Protein AF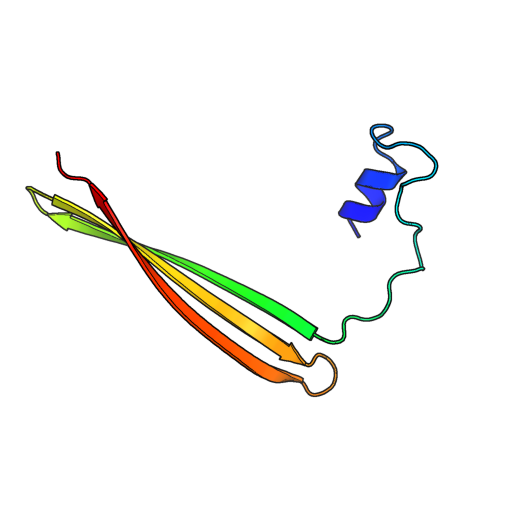-A0A3C0KG28-F1 (afdb_monomer_lite)

Secondary structure (DSSP, 8-state):
-HHHHHHHHSS-S-TTTSPPTT-PPPPSEEEEEEEEEEEEE-SS-EEEEEEEEEEEEETTT--EEEEEEEEEEEEE--

Radius of gyration: 20.32 Å; chains: 1; bounding box: 37×40×49 Å

pLDDT: mean 87.97, std 8.22, range [58.81, 97.62]

Structure (mmCIF, N/CA/C/O backbone):
data_AF-A0A3C0KG28-F1
#
_entry.id   AF-A0A3C0KG28-F1
#
loop_
_atom_site.group_PDB
_atom_site.id
_atom_site.type_symbol
_atom_site.label_atom_id
_atom_site.label_alt_id
_atom_site.label_comp_id
_atom_site.label_asym_id
_atom_site.label_entity_id
_atom_site.label_seq_id
_atom_site.pdbx_PDB_ins_code
_atom_site.Cartn_x
_atom_site.Cartn_y
_atom_site.Cartn_z
_atom_site.occupancy
_atom_site.B_iso_or_equiv
_atom_site.auth_seq_id
_atom_site.auth_comp_id
_atom_site.auth_asym_id
_atom_site.auth_atom_id
_atom_site.pdbx_PDB_model_num
ATOM 1 N N . VAL A 1 1 ? -0.116 10.233 13.977 1.00 67.75 1 VAL A N 1
ATOM 2 C CA . VAL A 1 1 ? -0.063 11.273 15.038 1.00 67.75 1 VAL A CA 1
ATOM 3 C C . VAL A 1 1 ? 0.402 12.609 14.474 1.00 67.75 1 VAL A C 1
ATOM 5 O O . VAL A 1 1 ? -0.277 13.597 14.717 1.00 67.75 1 VAL A O 1
ATOM 8 N N . ASP A 1 2 ? 1.459 12.623 13.656 1.00 83.94 2 ASP A N 1
ATOM 9 C CA . ASP A 1 2 ? 1.996 13.834 13.010 1.00 83.94 2 ASP A CA 1
ATOM 10 C C . ASP A 1 2 ? 0.936 14.652 12.239 1.00 83.94 2 ASP A C 1
ATOM 12 O O . ASP A 1 2 ? 0.778 15.850 12.444 1.00 83.94 2 ASP A O 1
ATOM 16 N N . GLU A 1 3 ? 0.077 13.983 11.465 1.00 85.00 3 GLU A N 1
ATOM 17 C CA . GLU A 1 3 ? -1.026 14.634 10.742 1.00 85.00 3 GLU A CA 1
ATOM 18 C C . GLU A 1 3 ? -2.041 15.340 11.667 1.00 85.00 3 GLU A C 1
ATOM 20 O O . GLU A 1 3 ? -2.478 16.456 11.384 1.00 85.00 3 GLU A O 1
ATOM 25 N N . LEU A 1 4 ? -2.387 14.729 12.807 1.00 85.81 4 LEU A N 1
ATOM 26 C CA . LEU A 1 4 ? -3.293 15.336 13.789 1.00 85.81 4 LEU A CA 1
ATOM 27 C C . LEU A 1 4 ? -2.651 16.554 14.455 1.00 85.81 4 LEU A C 1
ATOM 29 O O . LEU A 1 4 ? -3.329 17.557 14.672 1.00 85.81 4 LEU A O 1
ATOM 33 N N . GLN A 1 5 ? -1.356 16.488 14.771 1.00 86.00 5 GLN A N 1
ATOM 34 C CA . GLN A 1 5 ? -0.626 17.627 15.325 1.00 86.00 5 GLN A CA 1
ATOM 35 C C . GLN A 1 5 ? -0.533 18.758 14.302 1.00 86.00 5 GLN A C 1
ATOM 37 O O . GLN A 1 5 ? -0.873 19.892 14.632 1.00 86.00 5 GLN A O 1
ATOM 42 N N . ARG A 1 6 ? -0.204 18.457 13.041 1.00 87.44 6 ARG A N 1
ATOM 43 C CA . ARG A 1 6 ? -0.171 19.447 11.959 1.00 87.44 6 ARG A CA 1
ATOM 44 C C . ARG A 1 6 ? -1.509 20.159 11.802 1.00 87.44 6 ARG A C 1
ATOM 46 O O . ARG A 1 6 ? -1.542 21.386 11.745 1.00 87.44 6 ARG A O 1
ATOM 53 N N . GLN A 1 7 ? -2.615 19.420 11.761 1.00 86.44 7 GLN A N 1
ATOM 54 C CA . GLN A 1 7 ? -3.943 20.021 11.628 1.00 86.44 7 GLN A CA 1
ATOM 55 C C . GLN A 1 7 ? -4.302 20.911 12.821 1.00 86.44 7 GLN A C 1
ATOM 57 O O . GLN A 1 7 ? -4.806 22.013 12.626 1.00 86.44 7 GLN A O 1
ATOM 62 N N . ASN A 1 8 ? -4.010 20.463 14.046 1.00 84.81 8 ASN A N 1
ATOM 63 C CA . ASN A 1 8 ? -4.404 21.179 15.259 1.00 84.81 8 ASN A CA 1
ATOM 64 C C . ASN A 1 8 ? -3.447 22.318 15.662 1.00 84.81 8 ASN A C 1
ATOM 66 O O . ASN A 1 8 ? -3.865 23.202 16.403 1.00 84.81 8 ASN A O 1
ATOM 70 N N . GLN A 1 9 ? -2.192 22.324 15.196 1.00 85.69 9 GLN A N 1
ATOM 71 C CA . GLN A 1 9 ? -1.162 23.276 15.648 1.00 85.69 9 GLN A CA 1
ATOM 72 C C . GLN A 1 9 ? -0.619 24.204 14.553 1.00 85.69 9 GLN A C 1
ATOM 74 O O . GLN A 1 9 ? -0.028 25.227 14.882 1.00 85.69 9 GLN A O 1
ATOM 79 N N . SER A 1 10 ? -0.812 23.906 13.261 1.00 86.19 10 SER A N 1
ATOM 80 C CA . SER A 1 10 ? -0.245 24.744 12.184 1.00 86.19 10 SER A CA 1
ATOM 81 C C . SER A 1 10 ? -0.941 26.095 11.990 1.00 86.19 10 SER A C 1
ATOM 83 O O . SER A 1 10 ? -0.402 26.954 11.301 1.00 86.19 10 SER A O 1
ATOM 85 N N . GLY A 1 11 ? -2.153 26.284 12.523 1.00 84.38 11 GLY A N 1
ATOM 86 C CA . GLY A 1 11 ? -2.961 27.487 12.278 1.00 84.38 11 GLY A CA 1
ATOM 87 C C . GLY A 1 11 ? -3.459 27.641 10.830 1.00 84.38 11 GLY A C 1
ATOM 88 O O . GLY A 1 11 ? -4.126 28.622 10.519 1.00 84.38 11 GLY A O 1
ATOM 89 N N . LEU A 1 12 ? -3.170 26.675 9.946 1.00 87.88 12 LEU A N 1
ATOM 90 C CA . LEU A 1 12 ? -3.543 26.699 8.524 1.00 87.88 12 LEU A CA 1
ATOM 91 C C . LEU A 1 12 ? -4.951 26.141 8.251 1.00 87.88 12 LEU A C 1
ATOM 93 O O . LEU A 1 12 ? -5.477 26.297 7.150 1.00 87.88 12 LEU A O 1
ATOM 97 N N . TYR A 1 13 ? -5.562 25.470 9.231 1.00 85.94 13 TYR A N 1
ATOM 98 C CA . TYR A 1 13 ? -6.844 24.777 9.090 1.00 85.94 13 TYR A CA 1
ATOM 99 C C . TYR A 1 13 ? -7.961 25.532 9.818 1.00 85.94 13 TYR A C 1
ATOM 101 O O . TYR A 1 13 ? -7.746 26.127 10.874 1.00 85.94 13 TYR A O 1
ATOM 109 N N . LYS A 1 14 ? -9.185 25.490 9.273 1.00 87.25 14 LYS A N 1
ATOM 110 C CA . LYS A 1 14 ? -10.360 26.103 9.911 1.00 87.25 14 LYS A CA 1
ATOM 111 C C . LYS A 1 14 ? -10.628 25.435 11.265 1.00 87.25 14 LYS A C 1
ATOM 113 O O . LYS A 1 14 ? -10.740 24.215 11.353 1.00 87.25 14 LYS A O 1
ATOM 118 N N . GLN A 1 15 ? -10.811 26.243 12.306 1.00 72.62 15 GLN A N 1
ATOM 119 C CA . GLN A 1 15 ? -10.786 25.824 13.718 1.00 72.62 15 GLN A CA 1
ATOM 120 C C . GLN A 1 15 ? -11.955 24.919 14.180 1.00 72.62 15 GLN A C 1
ATOM 122 O O . GLN A 1 15 ? -12.031 24.558 15.347 1.00 72.62 15 GLN A O 1
ATOM 127 N N . GLY A 1 16 ? -12.853 24.511 13.280 1.00 81.25 16 GLY A N 1
ATOM 128 C CA . GLY A 1 16 ? -13.925 23.539 13.545 1.00 81.25 16 GLY A CA 1
ATOM 129 C C . GLY A 1 16 ? -13.896 22.304 12.641 1.00 81.25 16 GLY A C 1
ATOM 130 O O . GLY A 1 16 ? -14.740 21.427 12.791 1.00 81.25 16 GLY A O 1
ATOM 131 N N . THR A 1 17 ? -12.955 22.235 11.695 1.00 83.25 17 THR A N 1
ATOM 132 C CA . THR A 1 17 ? -12.858 21.138 10.718 1.00 83.25 17 THR A CA 1
ATOM 133 C C . THR A 1 17 ? -11.677 20.211 10.987 1.00 83.25 17 THR A C 1
ATOM 135 O O . THR A 1 17 ? -11.491 19.244 10.254 1.00 83.25 17 THR A O 1
ATOM 138 N N . THR A 1 18 ? -10.845 20.512 11.986 1.00 87.12 18 THR A N 1
ATOM 139 C CA . THR A 1 18 ? -9.695 19.679 12.343 1.00 87.12 18 THR A CA 1
ATOM 140 C C . THR A 1 18 ? -10.154 18.412 13.055 1.00 87.12 18 THR A C 1
ATOM 142 O O . THR A 1 18 ? -11.095 18.419 13.855 1.00 87.12 18 THR A O 1
ATOM 145 N N . ALA A 1 19 ? -9.482 17.299 12.770 1.00 85.94 19 ALA A N 1
ATOM 146 C CA . ALA A 1 19 ? -9.753 16.053 13.468 1.00 85.94 19 ALA A CA 1
ATOM 147 C C . ALA A 1 19 ? -9.332 16.161 14.946 1.00 85.94 19 ALA A C 1
ATOM 149 O O . ALA A 1 19 ? -8.224 16.603 15.269 1.00 85.94 19 ALA A O 1
ATOM 150 N N . LYS A 1 20 ? -10.223 15.742 15.853 1.00 82.94 20 LYS A N 1
ATOM 151 C CA . LYS A 1 20 ? -9.978 15.768 17.301 1.00 82.94 20 LYS A CA 1
ATOM 152 C C . LYS A 1 20 ? -9.080 14.607 17.725 1.00 82.94 20 LYS A C 1
ATOM 154 O O . LYS A 1 20 ? -9.252 13.471 17.284 1.00 82.94 20 LYS A O 1
ATOM 159 N N . VAL A 1 21 ? -8.153 14.887 18.637 1.00 82.44 21 VAL A N 1
ATOM 160 C CA . VAL A 1 21 ? -7.298 13.865 19.256 1.00 82.44 21 VAL A CA 1
ATOM 161 C C . VAL A 1 21 ? -8.148 12.923 20.122 1.00 82.44 21 VAL A C 1
ATOM 163 O O . VAL A 1 21 ? -9.104 13.356 20.763 1.00 82.44 21 VAL A O 1
ATOM 166 N N . GLY A 1 22 ? -7.810 11.629 20.131 1.00 82.00 22 GLY A N 1
ATOM 167 C CA . GLY A 1 22 ? -8.475 10.612 20.959 1.00 82.00 22 GLY A CA 1
ATOM 168 C C . GLY A 1 22 ? -9.772 10.033 20.381 1.00 82.00 22 GLY A C 1
ATOM 169 O O . GLY A 1 22 ? -10.403 9.216 21.036 1.00 82.00 22 GLY A O 1
ATOM 170 N N . GLN A 1 23 ? -10.165 10.429 19.166 1.00 83.81 23 GLN A N 1
ATOM 171 C CA . GLN A 1 23 ? -11.358 9.913 18.473 1.00 83.81 23 GLN A CA 1
ATOM 172 C C . GLN A 1 23 ? -11.019 8.923 17.344 1.00 83.81 23 GLN A C 1
ATOM 174 O O . GLN A 1 23 ? -11.890 8.533 16.570 1.00 83.81 23 GLN A O 1
ATOM 179 N N . MET A 1 24 ? -9.748 8.529 17.207 1.00 82.25 24 MET A N 1
ATOM 180 C CA . MET A 1 24 ? -9.348 7.537 16.208 1.00 82.25 24 MET A CA 1
ATOM 181 C C . MET A 1 24 ? -9.889 6.162 16.604 1.00 82.25 24 MET A C 1
ATOM 183 O O . MET A 1 24 ? -9.632 5.687 17.707 1.00 82.25 24 MET A O 1
ATOM 187 N N . THR A 1 25 ? -10.617 5.520 15.693 1.00 87.12 25 THR A N 1
ATOM 188 C CA . THR A 1 25 ? -10.990 4.108 15.836 1.00 87.12 25 THR A CA 1
ATOM 189 C C . THR A 1 25 ? -9.793 3.234 15.475 1.00 87.12 25 THR A C 1
ATOM 191 O O . THR A 1 25 ? -9.005 3.599 14.598 1.00 87.12 25 THR A O 1
ATOM 194 N N . ALA A 1 26 ? -9.645 2.090 16.147 1.00 87.19 26 ALA A N 1
ATOM 195 C CA . ALA A 1 26 ? -8.628 1.109 15.788 1.00 87.19 26 ALA A CA 1
ATOM 196 C C . ALA A 1 26 ? -8.799 0.674 14.322 1.00 87.19 26 ALA A C 1
ATOM 198 O O . ALA A 1 26 ? -9.919 0.474 13.848 1.00 87.19 26 ALA A O 1
ATOM 199 N N . ALA A 1 27 ? -7.688 0.557 13.595 1.00 90.62 27 ALA A N 1
ATOM 200 C CA . ALA A 1 27 ? -7.720 0.109 12.211 1.00 90.62 27 ALA A CA 1
ATOM 201 C C . ALA A 1 27 ? -8.132 -1.367 12.158 1.00 90.62 27 ALA A C 1
ATOM 203 O O . ALA A 1 27 ? -7.528 -2.194 12.836 1.00 90.62 27 ALA A O 1
ATOM 204 N N . LYS A 1 28 ? -9.141 -1.694 11.342 1.00 92.75 28 LYS A N 1
ATOM 205 C CA . LYS A 1 28 ? -9.491 -3.091 11.046 1.00 92.75 28 LYS A CA 1
ATOM 206 C C . LYS A 1 28 ? -8.516 -3.710 10.043 1.00 92.75 28 LYS A C 1
ATOM 208 O O . LYS A 1 28 ? -8.111 -4.851 10.207 1.00 92.75 28 LYS A O 1
ATOM 213 N N . TYR A 1 29 ? -8.117 -2.930 9.039 1.00 95.56 29 TYR A N 1
ATOM 214 C CA . TYR A 1 29 ? -7.162 -3.350 8.022 1.00 95.56 29 TYR A CA 1
ATOM 215 C C . TYR A 1 29 ? -5.963 -2.405 7.969 1.00 95.56 29 TYR A C 1
ATOM 217 O O . TYR A 1 29 ? -6.119 -1.192 8.138 1.00 95.56 29 TYR A O 1
ATOM 225 N N . SER A 1 30 ? -4.782 -2.955 7.699 1.00 95.12 30 SER A N 1
ATOM 226 C CA . SER A 1 30 ? -3.559 -2.207 7.400 1.00 95.12 30 SER A CA 1
ATOM 227 C C . SER A 1 30 ? -3.143 -2.477 5.961 1.00 95.12 30 SER A C 1
ATOM 229 O O . SER A 1 30 ? -3.187 -3.619 5.518 1.00 95.12 30 SER A O 1
ATOM 231 N N . MET A 1 31 ? -2.742 -1.443 5.223 1.00 96.31 31 MET A N 1
ATOM 232 C CA . MET A 1 31 ? -2.243 -1.591 3.858 1.00 96.31 31 MET A CA 1
ATOM 233 C C . MET A 1 31 ? -0.756 -1.261 3.811 1.00 96.31 31 MET A C 1
ATOM 235 O O . MET A 1 31 ? -0.352 -0.149 4.150 1.00 96.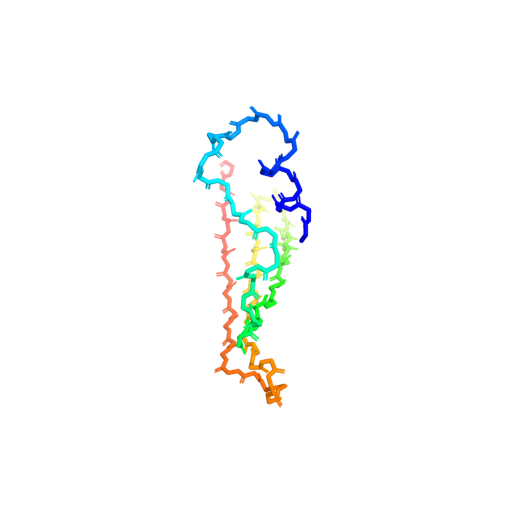31 31 MET A O 1
ATOM 239 N N . GLU A 1 32 ? 0.040 -2.214 3.345 1.00 95.88 32 GLU A N 1
ATOM 240 C CA . GLU A 1 32 ? 1.474 -2.064 3.126 1.00 95.88 32 GLU A CA 1
ATOM 241 C C . GLU A 1 32 ? 1.771 -2.100 1.631 1.00 95.88 32 GLU A C 1
ATOM 243 O O . GLU A 1 32 ? 1.184 -2.886 0.884 1.00 95.88 32 GLU A O 1
ATOM 248 N N . GLY A 1 33 ? 2.679 -1.233 1.186 1.00 95.81 33 GLY A N 1
ATOM 249 C CA . GLY A 1 33 ? 3.022 -1.103 -0.221 1.00 95.81 33 GLY A CA 1
ATOM 250 C C . GLY A 1 33 ? 4.519 -1.025 -0.457 1.00 95.81 33 GLY A C 1
ATOM 251 O O . GLY A 1 33 ? 5.234 -0.344 0.275 1.00 95.81 33 GLY A O 1
ATOM 252 N N . GLU A 1 34 ? 4.973 -1.679 -1.522 1.00 95.19 34 GLU A N 1
ATOM 253 C CA . GLU A 1 34 ? 6.336 -1.584 -2.032 1.00 95.19 34 GLU A CA 1
ATOM 254 C C . GLU A 1 34 ? 6.312 -1.047 -3.466 1.00 95.19 34 GLU A C 1
ATOM 256 O O . GLU A 1 34 ? 5.573 -1.540 -4.321 1.00 95.19 34 GLU A O 1
ATOM 261 N N . LEU A 1 35 ? 7.134 -0.028 -3.732 1.00 92.94 35 LEU A N 1
ATOM 262 C CA . LEU A 1 35 ? 7.358 0.511 -5.070 1.00 92.94 35 LEU A CA 1
ATOM 263 C C . LEU A 1 35 ? 8.830 0.351 -5.446 1.00 92.94 35 LEU A C 1
ATOM 265 O O . LEU A 1 35 ? 9.693 1.059 -4.925 1.00 92.94 35 LEU A O 1
ATOM 269 N N . THR A 1 36 ? 9.108 -0.525 -6.405 1.00 93.88 36 THR A N 1
ATOM 270 C CA . THR A 1 36 ? 10.459 -0.757 -6.922 1.00 93.88 36 THR A CA 1
ATOM 271 C C . THR A 1 36 ? 10.589 -0.185 -8.331 1.00 93.88 36 THR A C 1
ATOM 273 O O . THR A 1 36 ? 9.730 -0.402 -9.184 1.00 93.88 36 THR A O 1
ATOM 276 N N . SER A 1 37 ? 11.685 0.524 -8.602 1.00 91.88 37 SER A N 1
ATOM 277 C CA . SER A 1 37 ? 12.045 0.969 -9.953 1.00 91.88 37 SER A CA 1
ATOM 278 C C . SER A 1 37 ? 13.116 0.055 -10.534 1.00 91.88 37 SER A C 1
ATOM 280 O O . SER A 1 37 ? 14.125 -0.220 -9.885 1.00 91.88 37 SER A O 1
ATOM 282 N N . ILE A 1 38 ? 12.916 -0.390 -11.769 1.00 88.12 38 ILE A N 1
ATOM 283 C CA . ILE A 1 38 ? 13.861 -1.213 -12.517 1.00 88.12 38 ILE A CA 1
ATOM 284 C C . ILE A 1 38 ? 14.174 -0.479 -13.818 1.00 88.12 38 ILE A C 1
ATOM 286 O O . ILE A 1 38 ? 13.327 -0.349 -14.702 1.00 88.12 38 ILE A O 1
ATOM 290 N N . VAL A 1 39 ? 15.406 0.006 -13.951 1.00 89.00 39 VAL A N 1
ATOM 291 C CA . VAL A 1 39 ? 15.869 0.695 -15.161 1.00 89.00 39 VAL A CA 1
ATOM 292 C C . VAL A 1 39 ? 16.667 -0.283 -16.014 1.00 89.00 39 VAL A C 1
ATOM 294 O O . VAL A 1 39 ? 17.674 -0.823 -15.563 1.00 89.00 39 VAL A O 1
ATOM 297 N N . LYS A 1 40 ? 16.236 -0.491 -17.260 1.00 85.56 40 LYS A N 1
ATOM 298 C CA . LYS A 1 40 ? 16.973 -1.257 -18.272 1.00 85.56 40 LYS A CA 1
ATOM 299 C C . LYS A 1 40 ? 17.408 -0.303 -19.381 1.00 85.56 40 LYS A C 1
ATOM 301 O O . LYS A 1 40 ? 16.574 0.366 -19.986 1.00 85.56 40 LYS A O 1
ATOM 306 N N . GLN A 1 41 ? 18.708 -0.220 -19.648 1.00 85.25 41 GLN A N 1
ATOM 307 C CA . GLN A 1 41 ? 19.262 0.698 -20.646 1.00 85.25 41 GLN A CA 1
ATOM 308 C C . GLN A 1 41 ? 20.188 -0.038 -21.615 1.00 85.25 41 GLN A C 1
ATOM 310 O O . GLN A 1 41 ? 21.022 -0.837 -21.198 1.00 85.25 41 GLN A O 1
ATOM 315 N N . ASN A 1 42 ? 20.053 0.272 -22.904 1.00 84.19 42 ASN A N 1
ATOM 316 C CA . ASN A 1 42 ? 21.008 -0.078 -23.954 1.00 84.19 42 ASN A CA 1
ATOM 317 C C . ASN A 1 42 ? 21.366 1.179 -24.780 1.00 84.19 42 ASN A C 1
ATOM 319 O O . ASN A 1 42 ? 20.901 2.280 -24.476 1.00 84.19 42 ASN A O 1
ATOM 323 N N . ASN A 1 43 ? 22.202 1.036 -25.815 1.00 80.81 43 ASN A N 1
ATOM 324 C CA . ASN A 1 43 ? 22.712 2.173 -26.598 1.00 80.81 43 ASN A CA 1
ATOM 325 C C . ASN A 1 43 ? 21.624 2.988 -27.329 1.00 80.81 43 ASN A C 1
ATOM 327 O O . ASN A 1 43 ? 21.866 4.149 -27.655 1.00 80.81 43 ASN A O 1
ATOM 331 N N . SER A 1 44 ? 20.442 2.417 -27.588 1.00 81.12 44 SER A N 1
ATOM 332 C CA . SER A 1 44 ? 19.363 3.071 -28.347 1.00 81.12 44 SER A CA 1
ATOM 333 C C . SER A 1 44 ? 18.099 3.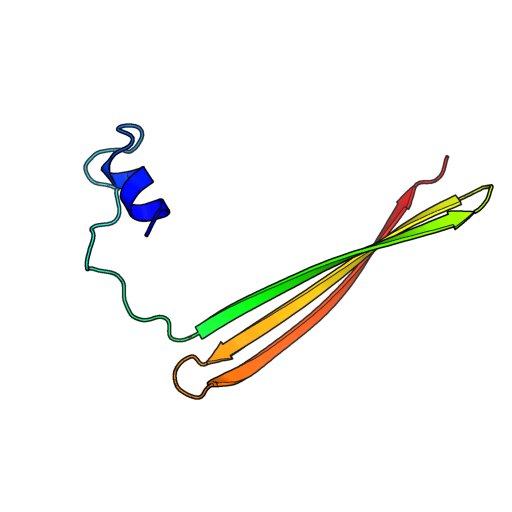351 -27.530 1.00 81.12 44 SER A C 1
ATOM 335 O O . SER A 1 44 ? 17.312 4.214 -27.912 1.00 81.12 44 SER A O 1
ATOM 337 N N . THR A 1 45 ? 17.885 2.643 -26.418 1.00 80.19 45 THR A N 1
ATOM 338 C CA . THR A 1 45 ? 16.615 2.618 -25.681 1.00 80.19 45 THR A CA 1
ATOM 339 C C . THR A 1 45 ? 16.845 2.607 -24.170 1.00 80.19 45 THR A C 1
ATOM 341 O O . THR A 1 45 ? 17.698 1.881 -23.654 1.00 80.19 45 THR A O 1
ATOM 344 N N . LYS A 1 46 ? 16.030 3.386 -23.448 1.00 85.56 46 LYS A N 1
ATOM 345 C CA . LYS A 1 46 ? 15.911 3.341 -21.988 1.00 85.56 46 LYS A CA 1
ATOM 346 C C . LYS A 1 46 ? 14.486 2.941 -21.618 1.00 85.56 46 LYS A C 1
ATOM 348 O O . LYS A 1 46 ? 13.548 3.699 -21.860 1.00 85.56 46 LYS A O 1
ATOM 353 N N . ASP A 1 47 ? 14.342 1.773 -21.007 1.00 84.75 47 ASP A N 1
ATOM 354 C CA . ASP A 1 47 ? 13.092 1.315 -20.416 1.00 84.75 47 ASP A CA 1
ATOM 355 C C . ASP A 1 47 ? 13.136 1.508 -18.899 1.00 84.75 47 ASP A C 1
ATOM 357 O O . ASP A 1 47 ? 14.107 1.146 -18.228 1.00 84.75 47 ASP A O 1
ATOM 361 N N . VAL A 1 48 ? 12.063 2.066 -18.350 1.00 88.75 48 VAL A N 1
ATOM 362 C CA . VAL A 1 48 ? 11.871 2.189 -16.906 1.00 88.75 48 VAL A CA 1
ATOM 363 C C . VAL A 1 48 ? 10.624 1.401 -16.539 1.00 88.75 48 VAL A C 1
ATOM 365 O O . VAL A 1 48 ? 9.535 1.692 -17.028 1.00 88.75 48 VAL A O 1
ATOM 368 N N . TYR A 1 49 ? 10.783 0.402 -15.683 1.00 89.62 49 TYR A N 1
ATOM 369 C CA . TYR A 1 49 ? 9.689 -0.384 -15.131 1.00 89.62 49 TYR A CA 1
ATOM 370 C C . TYR A 1 49 ? 9.482 0.031 -13.684 1.00 89.62 49 TYR A C 1
ATOM 372 O O . TYR A 1 49 ? 10.445 0.210 -12.939 1.00 89.62 49 TYR A O 1
ATOM 380 N N . TYR A 1 50 ? 8.229 0.162 -13.285 1.00 91.88 50 TYR A N 1
ATOM 381 C CA . TYR A 1 50 ? 7.849 0.269 -11.889 1.00 91.88 50 TYR A CA 1
ATOM 382 C C . TYR A 1 50 ? 7.079 -0.984 -11.520 1.00 91.88 50 TYR A C 1
ATOM 384 O O . TYR A 1 50 ? 6.129 -1.342 -12.213 1.00 91.88 50 TYR A O 1
ATOM 392 N N . LYS A 1 51 ? 7.487 -1.637 -10.439 1.00 93.50 51 LYS A N 1
ATOM 393 C CA . LYS A 1 51 ? 6.741 -2.735 -9.841 1.00 93.50 51 LYS A CA 1
ATOM 394 C C . LYS A 1 51 ? 6.108 -2.223 -8.563 1.00 93.50 51 LYS A C 1
ATOM 396 O O . LYS A 1 51 ? 6.814 -1.712 -7.695 1.00 93.50 51 LYS A O 1
ATOM 401 N N . PHE A 1 52 ? 4.789 -2.306 -8.495 1.00 94.94 52 PHE A N 1
ATOM 402 C CA . PHE A 1 52 ? 4.019 -1.876 -7.345 1.00 94.94 52 PHE A CA 1
ATOM 403 C C . PHE A 1 52 ? 3.329 -3.084 -6.734 1.00 94.94 52 PHE A C 1
ATOM 405 O O . PHE A 1 52 ? 2.522 -3.730 -7.399 1.00 94.94 52 PHE A O 1
ATOM 412 N N . THR A 1 53 ? 3.663 -3.386 -5.488 1.00 96.25 53 THR A N 1
ATOM 413 C CA . THR A 1 53 ? 3.063 -4.477 -4.723 1.00 96.25 53 THR A CA 1
ATOM 414 C C . THR A 1 53 ? 2.285 -3.866 -3.573 1.00 96.25 53 THR A C 1
ATOM 416 O O . THR A 1 53 ? 2.831 -3.049 -2.834 1.00 96.25 53 THR A O 1
ATOM 419 N N . LEU A 1 54 ? 1.026 -4.259 -3.409 1.00 97.12 54 LEU A N 1
ATOM 420 C CA . LEU A 1 54 ? 0.196 -3.868 -2.275 1.00 97.12 54 LEU A CA 1
ATOM 421 C C . LEU A 1 54 ? -0.294 -5.105 -1.534 1.00 97.12 54 LEU A C 1
ATOM 423 O O . LEU A 1 54 ? -0.670 -6.094 -2.159 1.00 97.12 54 LEU A O 1
ATOM 427 N N . LYS A 1 55 ? -0.319 -5.020 -0.206 1.00 97.62 55 LYS A N 1
ATOM 428 C CA . LYS A 1 55 ? -0.852 -6.040 0.698 1.00 97.62 55 LYS A CA 1
ATOM 429 C C . LYS A 1 55 ? -1.810 -5.384 1.676 1.00 97.62 55 LYS A C 1
ATOM 431 O O . LYS A 1 55 ? -1.459 -4.386 2.298 1.00 97.62 55 LYS A O 1
ATOM 436 N N . LEU A 1 56 ? -3.000 -5.947 1.811 1.00 97.12 56 LEU A N 1
ATOM 437 C CA . LEU A 1 56 ? -3.985 -5.575 2.814 1.00 97.12 56 LEU A CA 1
ATOM 438 C C . LEU A 1 56 ? -4.041 -6.679 3.866 1.00 97.12 56 LEU A C 1
ATOM 440 O O . LEU A 1 56 ? -4.343 -7.827 3.545 1.00 97.12 56 LEU A O 1
ATOM 444 N N . PHE A 1 57 ? -3.764 -6.314 5.109 1.00 97.31 57 PHE A N 1
ATOM 445 C CA . PHE A 1 57 ? -3.782 -7.207 6.255 1.00 97.31 57 PHE A CA 1
ATOM 446 C C . PHE A 1 57 ? -5.014 -6.953 7.112 1.00 97.31 57 PHE A C 1
ATOM 448 O O . PHE A 1 57 ? -5.314 -5.789 7.385 1.00 97.31 57 PHE A O 1
ATOM 455 N N . ASP A 1 58 ? -5.682 -8.005 7.584 1.00 96.50 58 ASP A N 1
ATOM 456 C CA . ASP A 1 58 ? -6.569 -7.890 8.744 1.00 96.50 58 ASP A CA 1
ATOM 457 C C . ASP A 1 58 ? -5.703 -7.749 10.004 1.00 96.50 58 ASP A C 1
ATOM 459 O O . ASP A 1 58 ? -4.834 -8.575 10.283 1.00 96.50 58 ASP A O 1
ATOM 463 N N . VAL A 1 59 ? -5.891 -6.657 10.746 1.00 94.94 59 VAL A N 1
ATOM 464 C CA . VAL A 1 59 ? -5.043 -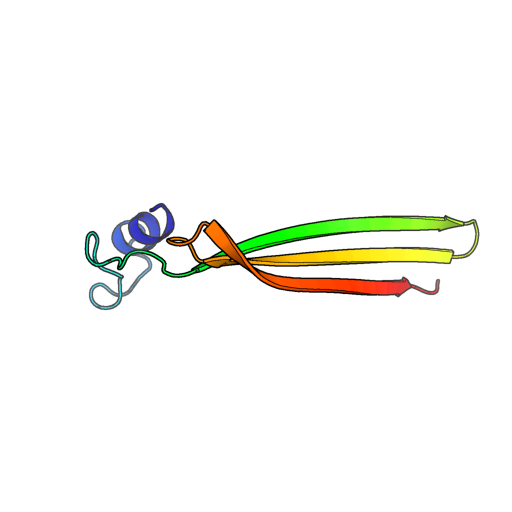6.309 11.898 1.00 94.94 59 VAL A CA 1
ATOM 465 C C . VAL A 1 59 ? -5.288 -7.246 13.077 1.00 94.94 59 VAL A C 1
ATOM 467 O O . VAL A 1 59 ? -4.382 -7.473 13.878 1.00 94.94 59 VAL A O 1
ATOM 470 N N . GLN A 1 60 ? -6.505 -7.770 13.206 1.00 93.81 60 GLN A N 1
ATOM 471 C CA . GLN A 1 60 ? -6.870 -8.645 14.309 1.00 93.81 60 GLN A CA 1
ATOM 472 C C . GLN A 1 60 ? -6.416 -10.081 14.045 1.00 93.81 60 GLN A C 1
ATOM 474 O O . GLN A 1 60 ? -5.897 -10.729 14.954 1.00 93.81 60 GLN A O 1
ATOM 479 N N . GLU A 1 61 ? -6.613 -10.573 12.823 1.00 95.06 61 GLU A N 1
ATOM 480 C CA . GLU A 1 61 ? -6.265 -11.949 12.450 1.00 95.06 61 GLU A CA 1
ATOM 481 C C . GLU A 1 61 ? -4.794 -12.099 12.030 1.00 95.06 61 GLU A C 1
ATOM 483 O O . GLU A 1 61 ? -4.231 -13.191 12.113 1.00 95.06 61 GLU A O 1
ATOM 488 N N . GLY A 1 62 ? -4.141 -11.008 11.614 1.00 93.19 62 GLY A N 1
ATOM 489 C CA . GLY A 1 62 ? -2.766 -11.023 11.109 1.00 93.19 62 GLY A CA 1
ATOM 490 C C . GLY A 1 62 ? -2.629 -11.670 9.725 1.00 93.19 62 GLY A C 1
ATOM 491 O O . GLY A 1 62 ? -1.523 -12.034 9.320 1.00 93.19 62 GLY A O 1
ATOM 492 N N . THR A 1 63 ? -3.736 -11.841 9.004 1.00 96.12 63 THR A N 1
ATOM 493 C CA . THR A 1 63 ? -3.819 -12.501 7.695 1.00 96.12 63 THR A CA 1
ATOM 494 C C . THR A 1 63 ? -3.760 -11.493 6.553 1.00 96.12 63 THR A C 1
ATOM 496 O O . THR A 1 63 ? -4.123 -10.330 6.713 1.00 96.12 63 THR A O 1
ATOM 499 N N . ILE A 1 64 ? -3.294 -11.933 5.377 1.00 95.81 64 ILE A N 1
ATOM 500 C CA . ILE A 1 64 ? -3.402 -11.152 4.138 1.00 95.81 64 ILE A CA 1
ATOM 501 C C . ILE A 1 64 ? -4.772 -11.433 3.527 1.00 95.81 64 ILE A C 1
ATOM 503 O O . ILE A 1 64 ? -5.019 -12.536 3.046 1.00 95.81 64 ILE A O 1
ATOM 507 N N . GLU A 1 65 ? -5.618 -10.412 3.489 1.00 97.06 65 GLU A N 1
ATOM 508 C CA . GLU A 1 65 ? -6.958 -10.494 2.901 1.00 97.06 65 GLU A CA 1
ATOM 509 C C . GLU A 1 65 ? -6.944 -10.191 1.405 1.00 97.06 65 GLU A C 1
ATOM 511 O O . GLU A 1 65 ? -7.760 -10.693 0.633 1.00 97.06 65 GLU A O 1
ATOM 516 N N . TRP A 1 66 ? -6.000 -9.356 0.976 1.00 97.31 66 TRP A N 1
ATOM 517 C CA . TRP A 1 66 ? -5.822 -9.023 -0.427 1.00 97.31 66 TRP A CA 1
ATOM 518 C C . TRP A 1 66 ? -4.369 -8.674 -0.718 1.00 97.31 66 TRP A C 1
ATOM 520 O O . TRP A 1 66 ? -3.693 -8.019 0.074 1.00 97.31 66 TRP A O 1
ATOM 530 N N . GLN A 1 67 ? -3.896 -9.093 -1.883 1.00 97.25 67 GLN A N 1
ATOM 531 C CA . GLN A 1 67 ? -2.589 -8.726 -2.395 1.00 97.25 67 GLN A CA 1
ATOM 532 C C . GLN A 1 67 ? -2.670 -8.604 -3.909 1.00 97.25 67 GLN A C 1
ATOM 534 O O . GLN A 1 67 ? -3.229 -9.477 -4.571 1.00 97.25 67 GLN A O 1
ATOM 539 N N . ASP A 1 68 ? -2.061 -7.554 -4.447 1.00 97.00 68 ASP A N 1
ATOM 540 C CA . ASP A 1 68 ? -1.909 -7.389 -5.887 1.00 97.00 68 ASP A CA 1
ATOM 541 C C . ASP A 1 68 ? -0.517 -6.858 -6.226 1.00 97.00 68 ASP A C 1
ATOM 543 O O . ASP A 1 68 ? 0.127 -6.152 -5.442 1.00 97.00 68 ASP A O 1
ATOM 547 N N . GLU A 1 69 ? -0.051 -7.229 -7.410 1.00 96.06 69 GLU A N 1
ATOM 548 C CA . GLU A 1 69 ? 1.205 -6.772 -7.976 1.00 96.06 69 GLU A CA 1
ATOM 549 C C . GLU A 1 69 ? 0.958 -6.267 -9.392 1.00 96.06 69 GLU A C 1
ATOM 551 O O . GLU A 1 69 ? 0.440 -6.973 -10.260 1.00 96.06 69 GLU A O 1
ATOM 556 N N . LYS A 1 70 ? 1.385 -5.030 -9.646 1.00 93.81 70 LYS A N 1
ATOM 557 C CA . LYS A 1 70 ? 1.281 -4.420 -10.962 1.00 93.81 70 LYS A CA 1
ATOM 558 C C . LYS A 1 70 ? 2.627 -3.940 -11.458 1.00 93.81 70 LYS A C 1
ATOM 560 O O . LYS A 1 70 ? 3.309 -3.146 -10.812 1.00 93.81 70 LYS A O 1
ATOM 565 N N . GLU A 1 71 ? 2.957 -4.361 -12.671 1.00 91.25 71 GLU A N 1
ATOM 566 C CA . GLU A 1 71 ? 4.049 -3.780 -13.435 1.00 91.25 71 GLU A CA 1
ATOM 567 C C . GLU A 1 71 ? 3.528 -2.639 -14.318 1.00 91.25 71 GLU A C 1
ATOM 569 O O . GLU A 1 71 ? 2.555 -2.785 -15.064 1.00 91.25 71 GLU A O 1
ATOM 574 N N . ILE A 1 72 ? 4.191 -1.488 -14.233 1.00 89.69 72 ILE A N 1
ATOM 575 C CA . ILE A 1 72 ? 3.939 -0.312 -15.059 1.00 89.69 72 ILE A CA 1
ATOM 576 C C . ILE A 1 72 ? 5.205 -0.030 -15.860 1.00 89.69 72 ILE A C 1
ATOM 578 O O . ILE A 1 72 ? 6.227 0.397 -15.319 1.00 89.69 72 ILE A O 1
ATOM 582 N N . ARG A 1 73 ? 5.129 -0.231 -17.176 1.00 87.50 73 ARG A N 1
ATOM 583 C CA . ARG A 1 73 ? 6.224 0.083 -18.093 1.00 87.50 73 ARG A CA 1
ATOM 584 C C . ARG A 1 73 ? 6.116 1.524 -18.581 1.00 87.50 73 ARG A C 1
ATOM 586 O O . ARG A 1 73 ? 5.118 1.913 -19.183 1.00 87.50 73 ARG A O 1
ATOM 593 N N . LYS A 1 74 ? 7.182 2.299 -18.389 1.00 84.50 74 LYS A N 1
ATOM 594 C CA . LYS A 1 74 ? 7.408 3.575 -19.068 1.00 84.50 74 LYS A CA 1
ATOM 595 C C . LYS A 1 74 ? 8.495 3.398 -20.122 1.00 84.50 74 LYS A C 1
ATOM 597 O O . LYS A 1 74 ? 9.668 3.209 -19.799 1.00 84.50 74 LYS A O 1
ATOM 602 N N . THR A 1 75 ? 8.101 3.504 -21.385 1.00 71.75 75 THR A N 1
ATOM 603 C CA . THR A 1 75 ? 9.033 3.544 -22.514 1.00 71.75 75 THR A CA 1
ATOM 604 C C . THR A 1 75 ? 9.131 4.974 -23.018 1.00 71.75 75 THR A C 1
ATOM 606 O O . THR A 1 75 ? 8.121 5.589 -23.351 1.00 71.75 75 THR A O 1
ATOM 609 N N . SER A 1 76 ? 10.353 5.497 -23.074 1.00 67.06 76 SER A N 1
ATOM 610 C CA . SER A 1 76 ? 10.653 6.754 -23.754 1.00 67.06 76 SER A CA 1
ATOM 611 C C . SER A 1 76 ? 11.409 6.428 -25.038 1.00 67.06 76 SER A C 1
ATOM 613 O O . SER A 1 76 ? 12.430 5.738 -24.987 1.00 67.06 76 SER A O 1
ATOM 61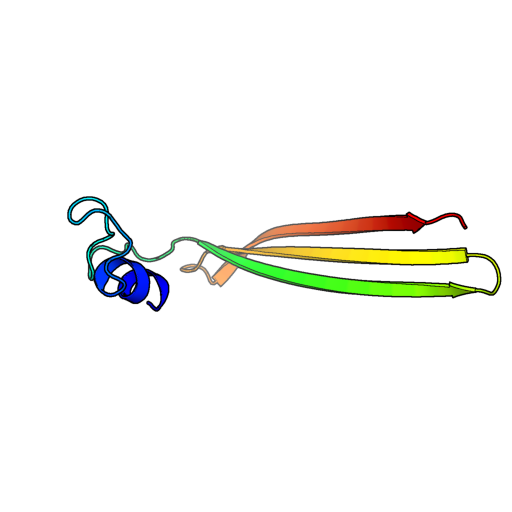5 N N . LYS A 1 77 ? 10.900 6.880 -26.187 1.00 59.94 77 LYS A N 1
ATOM 616 C CA . LYS A 1 77 ? 11.659 6.869 -27.444 1.00 59.94 77 LYS A CA 1
ATOM 617 C C . LYS A 1 77 ? 12.401 8.201 -27.550 1.00 59.94 77 LYS A C 1
ATOM 619 O O . LYS A 1 77 ? 11.811 9.237 -27.251 1.00 59.94 77 LYS A O 1
ATOM 624 N N . ARG A 1 78 ? 13.690 8.136 -27.894 1.00 58.81 78 ARG A N 1
ATOM 625 C CA . ARG A 1 78 ? 14.501 9.319 -28.210 1.00 58.81 78 ARG A CA 1
ATOM 626 C C . ARG A 1 78 ? 13.984 10.015 -29.460 1.00 58.81 78 ARG A C 1
ATOM 628 O O . ARG A 1 78 ? 13.499 9.288 -30.356 1.00 58.81 78 ARG A O 1
#

Sequence (78 aa):
VDELQRQNQSGLYKQGTTAKVGQMTAAKYSMEGELTSIVKQNNSTKDVYYKFTLKLFDVQEGTIEWQDEKEIRKTSKR

Foldseek 3Di:
DVQLCCQCPVVPHDNPPRDDPPPDDDDQKDKDKDWDWDWDDDPFWIKIKIKIKMFIAGPVVRDTPDIDIDIDIDTDGD

=== Feature glossary ===
Key to the feature types in this record:

— What the protein is —

Primary structure: the covalent order of the twenty standard amino acids along the backbone. Two proteins with the same sequence will (almost always) fold to the same structure; two with 30% identity often share a fold but not the details.

Database cross-references. InterPro integrates a dozen domain/family signature databases into unified entries with residue-range hits. GO terms attach function/process/location labels with evidence codes. CATH codes position the fold in a four-level structural taxonomy. Organism is the NCBI-taxonomy species name.

— Where its atoms are —

The mmCIF block holds the 3D Cartesian coordinates of each backbone atom (N, Cα, C, O) in ångströms. mmCIF is the PDB's canonical archive format — a tagged-loop text representation of the atomic model.

Six rendered views show the 3D structure from the faces of a cube — i.e. along ±x, ±y, ±z. Rendering representation is drawn randomly per protein from cartoon (secondary-structure ribbons), sticks (backbone bonds), or molecular surface; coloring is either N→C rainbow (blue at the N-terminus through red at the C-terminus) or one color per chain.

— Local backbone conformation —

DSSP 8-state secondary structure assigns each residue one of H (α-helix), G (3₁₀-helix), I (π-helix), E (extended β-strand), B (isolated β-bridge), T (hydrogen-bonded turn), S (bend), or '-' (coil). The assignment is computed from backbone hydrogen-bond geometry via the Kabsch–Sander algorithm.

P-SEA three-state annotation labels each residue as helix, strand, or coil based purely on the geometry of the Cα trace. It serves as a fallback when the full backbone (and thus DSSP) is unavailable.

The φ/ψ torsion pair specifies the backbone conformation at each residue. φ rotates about the N–Cα bond, ψ about the Cα–C bond. Steric clashes forbid most of the (φ, ψ) plane — the allowed regions (α-helix basin, β-sheet basin, left-handed helix) are the Ramachandran-allowed regions.

— Global shape and packing —

The geometric summary reports three shape descriptors. Rg (radius of gyration) measures how spread out the Cα atoms are about their centre of mass; compact globular proteins have small Rg, elongated or unfolded ones large. Cα contacts (<8 Å, |i−j|>4) count long-range residue pairs in spatial proximity — high for tightly packed folds, near zero for rods or random coil. The bounding-box extents give the protein's footprint along x, y, z in Å.

Accessible surface area quantifies burial. A residue with SASA near zero is packed into the hydrophobic core; one with SASA >100 Å² sits on the surface. Computed here via the Shrake–Rupley numerical algorithm with a 1.4 Å probe.

Plot images: a contact map (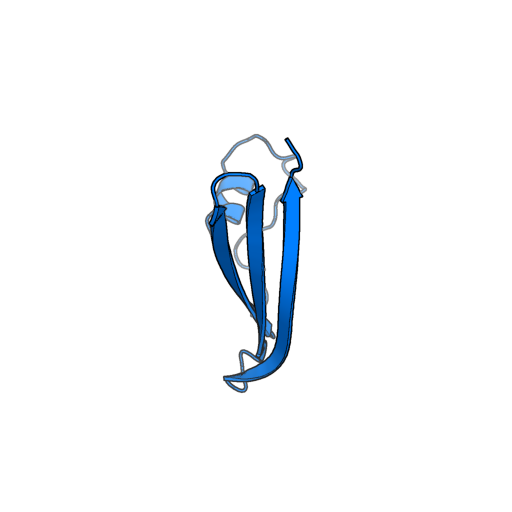which residues are close in 3D, as an N×N binary image), a Ramachandran scatter (backbone torsion angles, revealing secondary-structure composition at a glance), and — for AlphaFold structures — a PAE heatmap (pairwise prediction confidence).

— Structural neighborhood —

The Foldseek 3Di string encodes local tertiary geometry as a 20-letter alphabet — one character per residue — derived from the relative positions of nearby Cα atoms. Unlike the amino-acid sequence, 3Di is a direct function of the 3D structure, so two proteins with the same fold have similar 3Di strings even at low sequence identity.

Nearest PDB neighbors are the top structural matches found by Foldseek when searching this structure against the entire Protein Data Bank. Each hit reports a TM-score (0 to 1; >0.5 almost always implies the same fold) and an E-value. These are *structural* homologs — they may share no detectable sequence similarity.

— Confidence and disorder —

For AlphaFold models, the B-factor field carries pLDDT — the model's own estimate of local accuracy on a 0–100 scale. Regions with pLDDT<50 should be treated as essentially unmodeled; they often correspond to intrinsically disordered segments.

B-factor (Debye–Waller factor) reflects atomic displacement in the crystal lattice. It is an experimental observable (units Å²), not a prediction; low values mean the atom is pinned down, high values mean it moves or is heterogeneous across the crystal.

Predicted aligned error is AlphaFold's pairwise confidence. Unlike pLDDT (per-residue), PAE is per-residue-pair and captures whether two parts of the structure are correctly placed relative to each other. Units are ångströms of expected positional error.